Protein AF-A0A350TJ96-F1 (afdb_monomer_lite)

Structure (mmCIF, N/CA/C/O backbone):
data_AF-A0A350TJ96-F1
#
_entry.id   AF-A0A350TJ96-F1
#
loop_
_atom_site.group_PDB
_atom_site.id
_atom_site.type_symbol
_atom_site.label_atom_id
_atom_site.label_alt_id
_atom_site.label_comp_id
_atom_site.label_asym_id
_atom_site.label_entity_id
_atom_site.label_seq_id
_atom_site.pdbx_PDB_ins_code
_atom_site.Cartn_x
_atom_site.Cartn_y
_atom_site.Cartn_z
_atom_site.occupancy
_atom_site.B_iso_or_equiv
_atom_site.auth_seq_id
_atom_site.auth_comp_id
_atom_site.auth_asym_id
_atom_site.auth_ato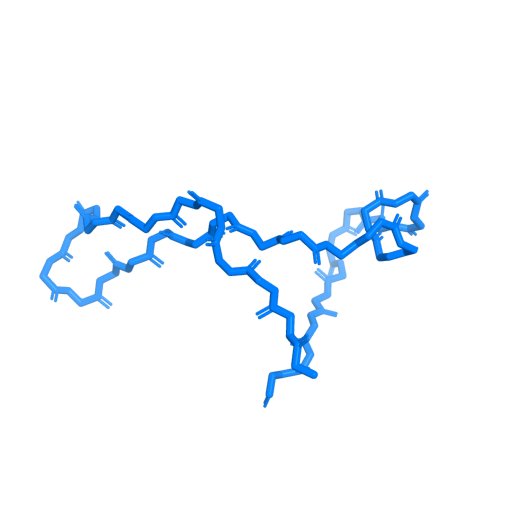m_id
_atom_site.pdbx_PDB_model_num
ATOM 1 N N . MET A 1 1 ? -8.071 6.802 -13.627 1.00 79.50 1 MET A N 1
ATOM 2 C CA . MET A 1 1 ? -8.644 6.306 -12.355 1.00 79.50 1 MET A CA 1
ATOM 3 C C . MET A 1 1 ? -8.365 4.821 -12.254 1.00 79.50 1 MET A C 1
ATOM 5 O O . MET A 1 1 ? -8.589 4.126 -13.237 1.00 79.50 1 MET A O 1
ATOM 9 N N . TYR A 1 2 ? -7.853 4.357 -11.116 1.00 93.06 2 TYR A N 1
ATOM 10 C CA . TYR A 1 2 ? -7.613 2.935 -10.863 1.00 93.06 2 TYR A CA 1
ATOM 11 C C . TYR A 1 2 ? -8.795 2.319 -10.108 1.00 93.06 2 TYR A C 1
ATOM 13 O O . TYR A 1 2 ? -9.441 2.996 -9.306 1.00 93.06 2 TYR A O 1
ATOM 21 N N . ARG A 1 3 ? -9.092 1.043 -10.369 1.00 96.00 3 ARG A N 1
ATOM 22 C CA . ARG A 1 3 ? -10.196 0.324 -9.723 1.00 96.00 3 ARG A CA 1
ATOM 23 C C . ARG A 1 3 ? -9.745 -0.240 -8.376 1.00 96.00 3 ARG A C 1
ATOM 25 O O . ARG A 1 3 ? -8.708 -0.891 -8.301 1.00 96.00 3 ARG A O 1
ATOM 32 N N . ILE A 1 4 ? -10.548 -0.040 -7.331 1.00 96.81 4 ILE A N 1
ATOM 33 C CA . ILE A 1 4 ? -10.365 -0.716 -6.039 1.00 96.81 4 ILE A CA 1
ATOM 34 C C . ILE A 1 4 ? -11.033 -2.088 -6.127 1.00 96.81 4 ILE A C 1
ATOM 36 O O . ILE A 1 4 ? -12.237 -2.179 -6.372 1.00 96.81 4 ILE A O 1
ATOM 40 N N . VAL A 1 5 ? -10.248 -3.144 -5.945 1.00 97.38 5 VAL A N 1
ATOM 41 C CA . VAL A 1 5 ? -10.709 -4.539 -5.978 1.00 97.38 5 VAL A CA 1
ATOM 42 C C . VAL A 1 5 ? -11.146 -4.988 -4.586 1.00 97.38 5 VAL A C 1
ATOM 44 O O . VAL A 1 5 ? -12.184 -5.630 -4.442 1.00 97.38 5 VAL A O 1
ATOM 47 N N . ARG A 1 6 ? -10.396 -4.586 -3.554 1.00 97.94 6 ARG A N 1
ATOM 48 C CA . ARG A 1 6 ? -10.707 -4.857 -2.147 1.00 97.94 6 ARG A CA 1
ATOM 49 C C . ARG A 1 6 ? -10.423 -3.628 -1.298 1.00 97.94 6 ARG A C 1
ATOM 51 O O . ARG A 1 6 ? -9.452 -2.908 -1.529 1.00 97.94 6 ARG A O 1
ATOM 58 N N . LYS A 1 7 ? -11.263 -3.420 -0.289 1.00 97.31 7 LYS A N 1
ATOM 59 C CA . LYS A 1 7 ? -11.078 -2.423 0.764 1.00 97.31 7 LYS A CA 1
ATOM 60 C C . LYS A 1 7 ? -11.363 -3.077 2.106 1.00 97.31 7 LYS A C 1
ATOM 62 O O . LYS A 1 7 ? -12.460 -3.591 2.307 1.00 97.31 7 LYS A O 1
ATOM 67 N N . GLU A 1 8 ? -10.408 -3.016 3.021 1.00 97.94 8 GLU A N 1
ATOM 68 C CA . GLU A 1 8 ? -10.537 -3.619 4.345 1.00 97.94 8 GLU A CA 1
ATOM 69 C C . GLU A 1 8 ? -10.017 -2.678 5.429 1.00 97.94 8 GLU A C 1
ATOM 71 O O . GLU A 1 8 ? -8.897 -2.177 5.353 1.00 97.94 8 GLU A O 1
ATOM 76 N N . ALA A 1 9 ? -10.834 -2.429 6.452 1.00 97.75 9 ALA A N 1
ATOM 77 C CA . ALA A 1 9 ? -10.413 -1.668 7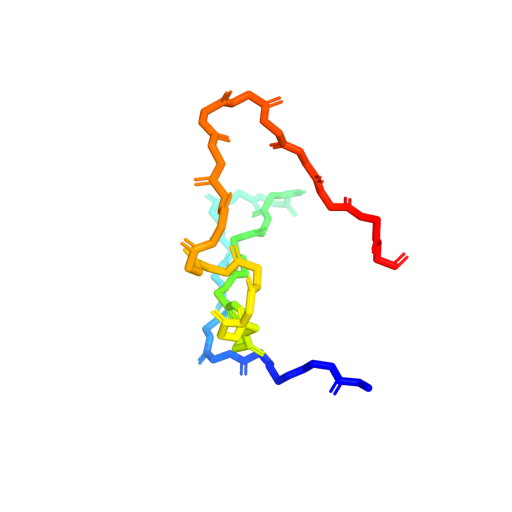.620 1.00 97.75 9 ALA A CA 1
ATOM 78 C C . ALA A 1 9 ? -9.675 -2.598 8.594 1.00 97.75 9 ALA A C 1
ATOM 80 O O . ALA A 1 9 ? -10.289 -3.467 9.206 1.00 97.75 9 ALA A O 1
ATOM 81 N N . LEU A 1 10 ? -8.363 -2.406 8.748 1.00 97.38 10 LEU A N 1
ATOM 82 C CA . LEU A 1 10 ? -7.538 -3.216 9.653 1.00 97.38 10 LEU A CA 1
ATOM 83 C C . LEU A 1 10 ? -7.552 -2.667 11.087 1.00 97.38 10 LEU A C 1
ATOM 85 O O . LEU A 1 10 ? -7.433 -3.418 12.058 1.00 97.38 10 LEU A O 1
ATOM 89 N N . LYS A 1 11 ? -7.669 -1.340 11.220 1.00 97.06 11 LYS A N 1
ATOM 90 C CA . LYS A 1 11 ? -7.738 -0.567 12.473 1.00 97.06 11 LYS A CA 1
ATOM 91 C C . LYS A 1 11 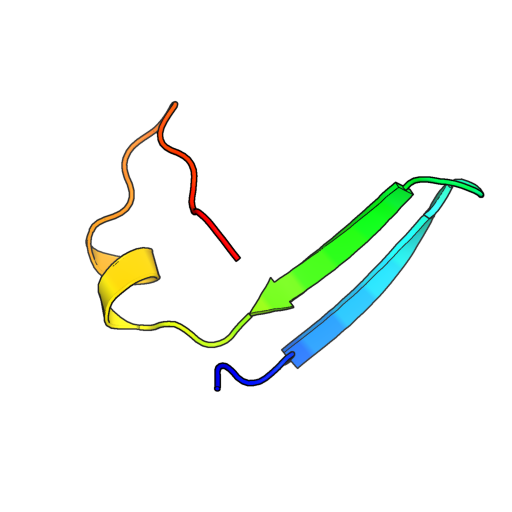? -8.576 0.702 12.234 1.00 97.06 11 LYS A C 1
AT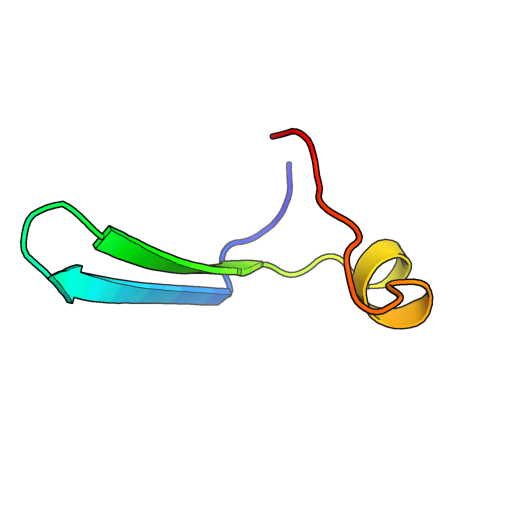OM 93 O O . LYS A 1 11 ? -8.818 1.035 11.075 1.00 97.06 11 LYS A O 1
ATOM 98 N N . PRO A 1 12 ? -8.968 1.459 13.279 1.00 96.38 12 PRO A N 1
ATOM 99 C CA . PRO A 1 12 ? -9.803 2.657 13.120 1.00 96.38 12 PRO A CA 1
ATOM 100 C C . PRO A 1 12 ? -9.272 3.696 12.123 1.00 96.38 12 PRO A C 1
ATOM 102 O O . PRO A 1 12 ? -10.055 4.381 11.475 1.00 96.38 12 PRO A O 1
ATOM 105 N N . THR A 1 13 ? -7.949 3.799 11.976 1.00 97.56 13 THR A N 1
ATOM 106 C CA . THR A 1 13 ? -7.287 4.772 11.094 1.00 97.56 13 THR A CA 1
ATOM 107 C C . THR A 1 13 ? -6.494 4.129 9.954 1.00 97.56 13 THR A C 1
ATOM 109 O O . THR A 1 13 ? -5.858 4.844 9.184 1.00 97.56 13 THR A O 1
ATOM 112 N N . VAL A 1 14 ? -6.512 2.796 9.823 1.00 97.62 14 VAL A N 1
ATOM 113 C CA . VAL A 1 14 ? -5.690 2.065 8.844 1.00 97.62 14 VAL A CA 1
ATOM 114 C C . VAL A 1 14 ? -6.580 1.207 7.959 1.00 97.62 14 VAL A C 1
ATOM 116 O O . VAL A 1 14 ? -7.287 0.319 8.441 1.00 97.62 14 VAL A O 1
ATOM 119 N N . ILE A 1 15 ? -6.508 1.459 6.653 1.00 97.69 15 ILE A N 1
ATOM 120 C CA . ILE A 1 15 ? -7.292 0.765 5.633 1.00 97.69 15 ILE A CA 1
ATOM 121 C C . ILE A 1 15 ? -6.333 0.155 4.613 1.00 97.69 15 ILE A C 1
ATOM 123 O O . ILE A 1 15 ? -5.488 0.855 4.058 1.00 97.69 15 ILE A O 1
ATOM 127 N N . LEU A 1 16 ? -6.490 -1.139 4.354 1.00 97.50 16 LEU A N 1
ATOM 128 C CA . LEU A 1 16 ? -5.835 -1.837 3.259 1.00 97.50 16 LEU A CA 1
ATOM 129 C C . LEU A 1 16 ? -6.681 -1.687 1.990 1.00 97.50 16 LEU A C 1
ATOM 131 O O . LEU A 1 16 ? -7.885 -1.956 2.001 1.00 97.50 16 LEU A O 1
ATOM 135 N N . TYR A 1 17 ? -6.036 -1.289 0.898 1.00 97.31 17 TYR A N 1
ATOM 136 C CA . TYR A 1 17 ? -6.631 -1.253 -0.432 1.00 97.31 17 TYR A CA 1
ATOM 137 C C . TYR A 1 17 ? -5.867 -2.193 -1.360 1.00 97.31 17 TYR A C 1
ATOM 139 O O . TYR A 1 17 ? -4.647 -2.093 -1.473 1.00 97.31 17 TYR A O 1
ATOM 147 N N . GLU A 1 18 ? -6.590 -3.057 -2.065 1.00 97.31 18 GLU A N 1
ATOM 148 C CA . GLU A 1 18 ? -6.065 -3.760 -3.235 1.00 97.31 18 GLU A CA 1
ATOM 149 C C . GLU A 1 18 ? -6.564 -3.022 -4.480 1.00 97.31 18 GLU A C 1
ATOM 151 O O . GLU A 1 18 ? -7.772 -2.828 -4.659 1.00 97.31 18 GLU A O 1
ATOM 156 N N . ILE A 1 19 ? -5.635 -2.564 -5.320 1.00 96.88 19 ILE A N 1
ATOM 157 C CA . ILE A 1 19 ? -5.912 -1.694 -6.468 1.00 96.88 19 ILE A CA 1
ATOM 158 C C . ILE A 1 19 ? -5.451 -2.385 -7.753 1.00 96.88 19 ILE A C 1
ATOM 160 O O . ILE A 1 19 ? -4.331 -2.886 -7.838 1.00 96.88 19 ILE A O 1
ATOM 164 N N . GLU A 1 20 ? -6.301 -2.374 -8.777 1.00 97.25 20 GLU A N 1
ATOM 165 C CA . GLU A 1 20 ? -5.988 -2.926 -10.093 1.00 97.25 20 GLU A CA 1
ATOM 166 C C . GLU A 1 20 ? -5.090 -1.959 -10.882 1.00 97.25 20 GLU A C 1
ATOM 168 O O . GLU A 1 20 ? -5.559 -0.981 -11.468 1.00 97.25 20 GLU A O 1
ATOM 173 N N . ALA A 1 21 ? -3.782 -2.233 -10.884 1.00 97.06 21 ALA A N 1
ATOM 174 C CA . ALA A 1 21 ? -2.768 -1.469 -11.613 1.00 97.06 21 ALA A CA 1
ATOM 175 C C . ALA A 1 21 ? -1.694 -2.408 -12.216 1.00 97.06 21 ALA A C 1
ATOM 177 O O . ALA A 1 21 ? -0.604 -2.550 -11.655 1.00 97.06 21 ALA A O 1
ATOM 178 N N . PRO A 1 22 ? -1.958 -3.060 -13.368 1.00 96.00 22 PRO A N 1
ATOM 179 C CA . PRO A 1 22 ? -1.145 -4.177 -13.868 1.00 96.00 22 PRO A CA 1
ATOM 180 C C . PRO A 1 22 ? 0.308 -3.798 -14.185 1.00 96.00 22 PRO A C 1
ATOM 182 O O . PRO A 1 22 ? 1.227 -4.575 -13.935 1.00 96.00 22 PRO A O 1
ATOM 185 N N . MET A 1 23 ? 0.540 -2.588 -14.700 1.00 96.50 23 MET A N 1
ATOM 186 C CA . MET A 1 23 ? 1.890 -2.126 -15.040 1.00 96.50 23 MET A CA 1
ATOM 187 C C . MET A 1 23 ? 2.743 -1.819 -13.806 1.00 96.50 23 MET A C 1
ATOM 189 O O . MET A 1 23 ? 3.952 -2.029 -13.852 1.00 96.50 23 MET A O 1
ATOM 193 N N . VAL A 1 24 ? 2.120 -1.348 -12.718 1.00 96.25 24 VAL A N 1
ATOM 194 C CA . VAL A 1 24 ? 2.797 -1.121 -11.433 1.00 96.25 24 VAL A CA 1
ATOM 195 C C . VAL A 1 24 ? 3.068 -2.465 -10.770 1.00 96.25 24 VAL A C 1
ATOM 19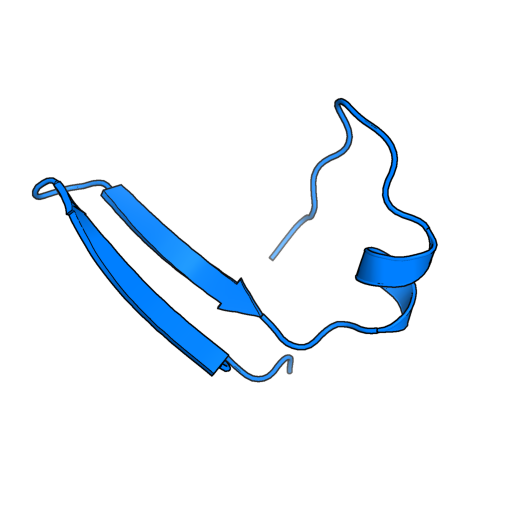7 O O . VAL A 1 24 ? 4.212 -2.751 -10.444 1.00 96.25 24 VAL A O 1
ATOM 200 N N . ALA A 1 25 ? 2.056 -3.334 -10.676 1.00 96.56 25 ALA A N 1
ATOM 201 C CA . ALA A 1 25 ? 2.191 -4.662 -10.078 1.00 96.56 25 ALA A CA 1
ATOM 202 C C . ALA A 1 25 ? 3.297 -5.505 -10.738 1.00 96.56 25 ALA A C 1
ATOM 204 O O . ALA A 1 25 ? 4.027 -6.207 -10.049 1.00 96.56 25 ALA A O 1
ATOM 205 N N . LYS A 1 26 ? 3.463 -5.400 -12.065 1.00 97.75 26 LYS A N 1
ATOM 206 C CA . LYS A 1 26 ? 4.513 -6.118 -12.805 1.00 97.75 26 LYS A CA 1
ATOM 207 C C . LYS A 1 26 ? 5.930 -5.579 -12.561 1.00 97.75 26 LYS A C 1
ATOM 209 O O . LYS A 1 26 ? 6.887 -6.316 -12.772 1.00 97.75 26 LYS A O 1
ATOM 214 N N . LYS A 1 27 ? 6.076 -4.299 -12.208 1.00 97.50 27 LYS A N 1
ATOM 215 C CA . LYS A 1 27 ? 7.376 -3.609 -12.113 1.00 97.50 27 LYS A CA 1
ATOM 216 C C . LYS A 1 27 ? 7.786 -3.246 -10.686 1.00 97.50 27 LYS A C 1
ATOM 218 O O . LYS A 1 27 ? 8.894 -2.760 -10.509 1.00 97.50 27 LYS A O 1
ATOM 223 N N . ALA A 1 28 ? 6.895 -3.408 -9.711 1.00 97.62 28 ALA A N 1
ATOM 224 C CA . ALA A 1 28 ? 7.140 -2.996 -8.340 1.00 97.62 28 ALA A CA 1
ATOM 225 C C . ALA A 1 28 ? 8.279 -3.809 -7.715 1.00 97.62 28 ALA A C 1
ATOM 227 O O . ALA A 1 28 ? 8.282 -5.039 -7.759 1.00 97.62 28 ALA A O 1
ATOM 228 N N . GLU A 1 29 ? 9.210 -3.101 -7.087 1.00 98.12 29 GLU A N 1
ATOM 229 C CA . GLU A 1 29 ? 10.322 -3.671 -6.333 1.00 98.12 29 GLU A CA 1
ATOM 230 C C . GLU A 1 29 ? 10.189 -3.339 -4.835 1.00 98.12 29 GLU A C 1
ATOM 232 O O . GLU A 1 29 ? 9.528 -2.359 -4.467 1.00 98.12 29 GLU A O 1
ATOM 237 N N . PRO A 1 30 ? 10.807 -4.131 -3.935 1.00 98.00 30 PRO A N 1
ATOM 238 C CA . PRO A 1 30 ? 10.756 -3.870 -2.499 1.00 98.00 30 PRO A CA 1
ATOM 239 C C . PRO A 1 30 ? 11.260 -2.466 -2.130 1.00 98.00 30 PRO A C 1
ATOM 241 O O . PRO A 1 30 ? 12.316 -2.033 -2.583 1.00 98.00 30 PRO A O 1
ATOM 244 N N . GLY A 1 31 ? 10.517 -1.765 -1.270 1.00 97.75 31 GLY A N 1
ATOM 245 C CA . GLY A 1 31 ? 10.862 -0.418 -0.794 1.00 97.75 31 GLY A CA 1
ATOM 246 C C . GLY A 1 31 ? 10.362 0.735 -1.674 1.00 97.75 31 GLY A C 1
ATOM 247 O O . GLY A 1 31 ? 10.486 1.892 -1.276 1.00 97.75 31 GLY A O 1
ATOM 248 N N . GLN A 1 32 ? 9.762 0.451 -2.833 1.00 97.69 32 GLN A N 1
ATOM 249 C CA . GLN A 1 32 ? 9.103 1.468 -3.653 1.00 97.69 32 GLN A CA 1
ATOM 250 C C . GLN A 1 32 ? 7.722 1.848 -3.102 1.00 97.69 32 GLN A C 1
ATOM 252 O O . GLN A 1 32 ? 7.095 1.106 -2.345 1.00 97.69 32 GLN A O 1
ATOM 257 N N . PHE A 1 33 ? 7.229 3.012 -3.520 1.00 96.88 33 PHE A N 1
ATOM 258 C CA . PHE A 1 33 ? 5.894 3.505 -3.196 1.00 96.88 33 PHE A CA 1
ATOM 259 C C . PHE A 1 33 ? 5.244 4.156 -4.421 1.00 96.88 33 PHE A C 1
ATOM 261 O O . PHE A 1 33 ? 5.878 4.364 -5.455 1.00 96.88 33 PHE A O 1
ATOM 268 N N . ILE A 1 34 ? 3.958 4.468 -4.293 1.00 94.31 34 ILE A N 1
ATOM 269 C CA . ILE A 1 34 ? 3.147 5.128 -5.317 1.00 94.31 34 ILE A CA 1
ATOM 270 C C . ILE A 1 34 ? 2.626 6.473 -4.803 1.00 94.31 34 ILE A C 1
ATOM 272 O O . ILE A 1 34 ? 2.497 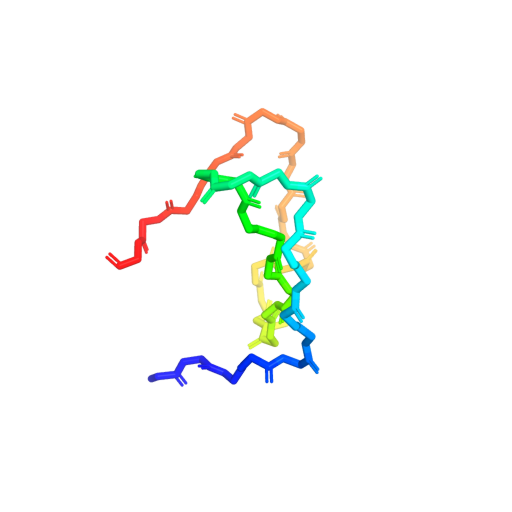6.676 -3.597 1.00 94.31 34 ILE A O 1
ATOM 276 N N . ILE A 1 35 ? 2.300 7.378 -5.724 1.00 94.06 35 ILE A N 1
ATOM 277 C CA . ILE A 1 35 ? 1.630 8.651 -5.437 1.00 94.06 35 ILE A CA 1
ATOM 278 C C . ILE A 1 35 ? 0.198 8.530 -5.975 1.00 94.06 35 ILE A C 1
ATOM 280 O O . ILE A 1 35 ? 0.023 8.111 -7.122 1.00 94.06 35 ILE A O 1
ATOM 284 N N . LEU A 1 36 ? -0.799 8.826 -5.135 1.00 86.50 36 LEU A N 1
ATOM 285 C CA . LEU A 1 36 ? -2.235 8.739 -5.446 1.00 86.50 36 LEU A CA 1
ATOM 286 C C . LEU A 1 36 ? -2.841 10.108 -5.740 1.00 86.50 36 LEU A C 1
ATOM 288 O O . LEU A 1 36 ? -2.441 11.075 -5.056 1.00 86.50 36 LEU A O 1
#

Secondary structure (DSSP, 8-state):
-PEEEEEEEEETTEEEEEEE-HHHHHH--TT-----

Foldseek 3Di:
DWDFPDWDDPDPPDIDTDTPDVVCVVPPDPPDDDDD

Radius of gyration: 11.32 Å; chains: 1; bounding box: 22×15×28 Å

Sequence (36 aa):
MYRIVRKEALKPTVILYEIEAPMVAKKAEPGQFIIL

pLDDT: mean 96.17, std 3.48, range [79.5, 98.12]